Protein AF-A0A7R9VZI3-F1 (afdb_monomer)

pLDDT: mean 95.47, std 3.48, range [75.56, 98.44]

Mean predicted aligned error: 2.68 Å

Nearest PDB structures (foldseek):
  3wcc-assembly1_C  TM=9.804E-01  e=3.045E-07  Trypanosoma cruzi strain CL Brener
  3wcb-assembly1_A  TM=9.686E-01  e=2.199E-07  Trypanosoma cruzi strain CL Brener
  3wcm-assembly1_C  TM=9.668E-01  e=2.091E-05  Homo sapiens
  3wcm-assembly1_D  TM=9.664E-01  e=2.598E-05  Homo sapiens
  3q30-assembly1_A  TM=9.628E-01  e=3.597E-05  Homo sapiens

Secondary structure (DSSP, 8-state):
-HHHHHHHHHHHH-HHHHHHHHTS-HHHHHHHHHHHHHHHHHHHHHH--SS-S-HHHHHHHHHHTTGGGG-TT----SSSSHHHHHHHHTTHHHHHHHTTS--

Structure (mmCIF, N/CA/C/O backbone):
data_AF-A0A7R9VZI3-F1
#
_entry.id   AF-A0A7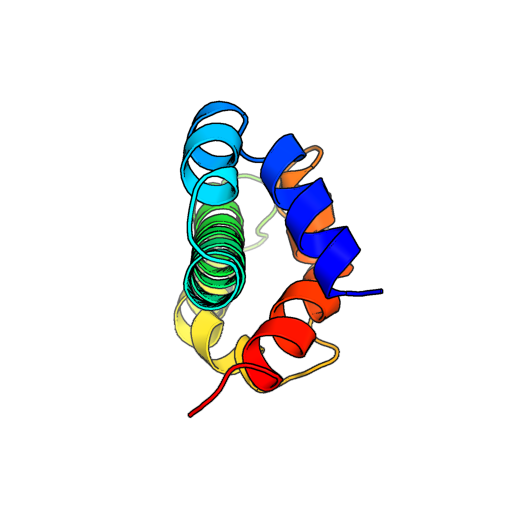R9VZI3-F1
#
loop_
_atom_site.group_PDB
_atom_site.id
_atom_site.type_symbol
_atom_site.label_atom_id
_atom_site.label_alt_id
_atom_site.label_comp_id
_atom_site.label_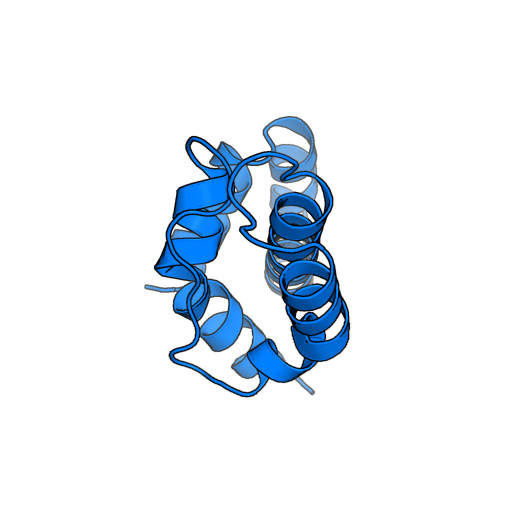asym_id
_atom_site.label_entity_id
_atom_site.label_seq_id
_atom_site.pdbx_PDB_ins_code
_atom_site.Cartn_x
_atom_site.Cartn_y
_atom_site.Cartn_z
_atom_site.occupancy
_atom_site.B_iso_or_equiv
_atom_site.auth_seq_id
_atom_site.auth_comp_id
_atom_site.auth_asym_id
_atom_site.auth_atom_id
_atom_site.pdbx_PDB_model_num
ATOM 1 N N . GLU A 1 1 ? -8.223 -12.127 8.310 1.00 87.00 1 GLU A N 1
ATOM 2 C CA . GLU A 1 1 ? -6.962 -12.482 7.630 1.00 87.00 1 GLU A CA 1
ATOM 3 C C . GLU A 1 1 ? -6.285 -11.245 7.045 1.00 87.00 1 GLU A C 1
ATOM 5 O O . GLU A 1 1 ? -5.286 -10.829 7.612 1.00 87.00 1 GLU A O 1
ATOM 10 N N . SER A 1 2 ? -6.876 -10.567 6.049 1.00 95.62 2 SER A N 1
ATOM 11 C CA . SER A 1 2 ? -6.260 -9.378 5.421 1.00 95.62 2 SER A CA 1
ATOM 12 C C . SER A 1 2 ? -5.918 -8.228 6.373 1.00 95.62 2 SER A C 1
ATOM 14 O O . SER A 1 2 ? -4.874 -7.611 6.209 1.00 95.62 2 SER A O 1
ATOM 16 N N . LEU A 1 3 ? -6.750 -7.952 7.386 1.00 95.56 3 LEU A N 1
ATOM 17 C CA . LEU A 1 3 ? -6.448 -6.901 8.366 1.00 95.56 3 LEU A CA 1
ATOM 18 C C . LEU A 1 3 ? -5.195 -7.212 9.199 1.00 95.56 3 LEU A C 1
ATOM 20 O O . LEU A 1 3 ? 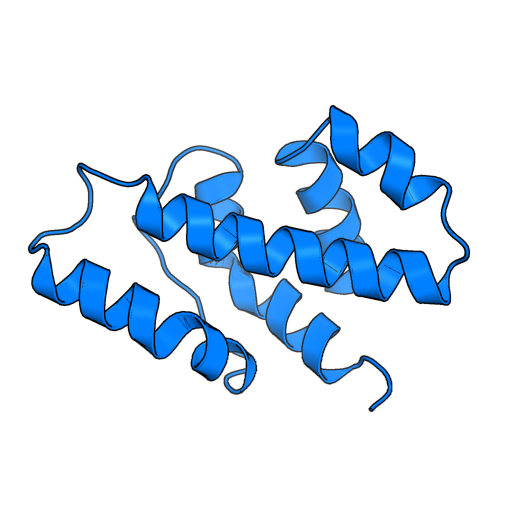-4.325 -6.357 9.309 1.00 95.56 3 LEU A O 1
ATOM 24 N N . SER A 1 4 ? -5.085 -8.434 9.736 1.00 96.31 4 SER A N 1
ATOM 25 C CA . SER A 1 4 ? -3.900 -8.872 10.499 1.00 96.31 4 SER A CA 1
ATOM 26 C C . SER A 1 4 ? -2.649 -8.763 9.638 1.00 96.31 4 SER A C 1
ATOM 28 O O . SER A 1 4 ? -1.651 -8.195 10.063 1.00 96.31 4 SER A O 1
ATOM 30 N N . TRP A 1 5 ? -2.747 -9.218 8.384 1.00 97.81 5 TRP A N 1
ATOM 31 C CA . TRP A 1 5 ? -1.656 -9.109 7.425 1.00 97.81 5 TRP A CA 1
ATOM 32 C C . TRP A 1 5 ? -1.241 -7.650 7.194 1.00 97.81 5 TRP A C 1
ATOM 34 O O . TRP A 1 5 ? -0.052 -7.351 7.189 1.00 97.81 5 TRP A O 1
ATOM 44 N N . CYS A 1 6 ? -2.195 -6.718 7.065 1.00 97.38 6 CYS A N 1
ATOM 45 C CA . CYS A 1 6 ? -1.887 -5.294 6.906 1.00 97.38 6 CYS A CA 1
ATOM 46 C C . CYS A 1 6 ? -1.197 -4.712 8.151 1.00 97.38 6 CYS A C 1
ATOM 48 O O . CYS A 1 6 ? -0.192 -4.017 8.024 1.00 97.38 6 CYS A O 1
ATOM 50 N N . GLU A 1 7 ? -1.691 -5.009 9.357 1.00 95.12 7 GLU A N 1
ATOM 51 C CA . GLU A 1 7 ? -1.067 -4.543 10.608 1.00 95.12 7 GLU A CA 1
ATOM 52 C C . GLU A 1 7 ? 0.362 -5.107 10.782 1.00 95.12 7 GLU A C 1
ATOM 54 O O . GLU A 1 7 ? 1.274 -4.387 11.203 1.00 95.12 7 GLU A O 1
ATOM 59 N N . GLU A 1 8 ? 0.594 -6.362 10.388 1.00 96.62 8 GLU A N 1
ATOM 60 C CA . GLU A 1 8 ? 1.925 -6.981 10.369 1.00 96.62 8 GLU A CA 1
ATOM 61 C C . GLU A 1 8 ? 2.835 -6.346 9.312 1.00 96.62 8 GLU A C 1
ATOM 63 O O . GLU A 1 8 ? 3.978 -5.979 9.611 1.00 96.62 8 GLU A O 1
ATOM 68 N N . LYS A 1 9 ? 2.329 -6.161 8.087 1.00 97.75 9 LYS A N 1
ATOM 69 C CA . LYS A 1 9 ? 3.094 -5.566 6.989 1.00 97.75 9 LYS A CA 1
ATOM 70 C C . LYS A 1 9 ? 3.486 -4.129 7.313 1.00 97.75 9 LYS A C 1
ATOM 72 O O . LYS A 1 9 ? 4.637 -3.767 7.084 1.00 97.75 9 LYS A O 1
ATOM 77 N N . LEU A 1 10 ? 2.601 -3.350 7.941 1.00 97.31 10 LEU A N 1
ATOM 78 C CA . LEU A 1 10 ? 2.895 -1.999 8.430 1.00 97.31 10 LEU A CA 1
ATOM 79 C C . LEU A 1 10 ? 4.132 -1.979 9.341 1.00 97.31 10 LEU A C 1
ATOM 81 O O . LEU A 1 10 ? 5.013 -1.136 9.165 1.00 97.31 10 LEU A O 1
ATOM 85 N N . CYS A 1 11 ? 4.232 -2.924 10.280 1.00 95.81 11 CYS A N 1
ATOM 86 C CA . CYS A 1 11 ? 5.392 -3.040 11.168 1.00 95.81 11 CYS A CA 1
ATOM 87 C C . CYS A 1 11 ? 6.695 -3.348 10.409 1.00 95.81 11 CYS A C 1
ATOM 89 O O . CYS A 1 11 ? 7.767 -2.906 10.827 1.00 95.81 11 CYS A O 1
ATOM 91 N N . GLN A 1 12 ? 6.607 -4.089 9.301 1.00 96.50 12 GLN A N 1
ATOM 92 C CA . GLN A 1 12 ? 7.753 -4.491 8.480 1.00 96.50 12 GLN A CA 1
ATOM 93 C C . GLN A 1 12 ? 8.242 -3.372 7.554 1.00 96.50 12 GLN A C 1
ATOM 95 O O . GLN A 1 12 ? 9.449 -3.156 7.454 1.00 96.50 12 GLN A O 1
ATOM 100 N N . VAL A 1 13 ? 7.325 -2.636 6.918 1.00 95.94 13 VAL A N 1
ATOM 101 C CA . VAL A 1 13 ? 7.668 -1.548 5.980 1.00 95.94 13 VAL A CA 1
ATOM 102 C C . VAL A 1 13 ? 7.849 -0.192 6.675 1.00 95.94 13 VAL A C 1
ATOM 104 O O . VAL A 1 13 ? 8.315 0.770 6.064 1.00 95.94 13 VAL A O 1
ATOM 107 N N . SER A 1 14 ? 7.474 -0.071 7.958 1.00 92.56 14 SER A N 1
ATOM 108 C CA . SER A 1 14 ? 7.609 1.189 8.695 1.00 92.56 14 SER A CA 1
ATOM 109 C C . SER A 1 14 ? 7.656 1.052 10.214 1.00 92.56 14 SER A C 1
ATOM 111 O O . SER A 1 14 ? 6.661 1.214 10.921 1.00 92.56 14 SER A O 1
ATOM 113 N N . ARG A 1 15 ? 8.864 0.872 10.756 1.00 87.00 15 ARG A N 1
ATOM 114 C CA . ARG A 1 15 ? 9.085 0.793 12.213 1.00 87.00 15 ARG A CA 1
ATOM 115 C C . ARG A 1 15 ? 8.620 2.045 12.966 1.00 87.00 15 ARG A C 1
ATOM 117 O O . ARG A 1 15 ? 8.080 1.932 14.061 1.00 87.00 15 ARG A O 1
ATOM 124 N N . SER A 1 16 ? 8.820 3.229 12.389 1.00 90.25 16 SER A N 1
ATOM 125 C CA . SER A 1 16 ? 8.509 4.507 13.041 1.00 90.25 16 SER A CA 1
ATOM 126 C C . SER A 1 16 ? 7.010 4.802 13.041 1.00 90.25 16 SER A C 1
ATOM 128 O O . SER A 1 16 ? 6.444 5.118 14.087 1.00 90.25 16 SER A O 1
ATOM 130 N N . PHE A 1 17 ? 6.352 4.681 11.881 1.00 90.88 17 PHE A N 1
ATOM 131 C CA . PHE A 1 17 ? 4.923 4.982 11.779 1.00 90.88 17 PHE A CA 1
ATOM 132 C C . PHE A 1 17 ? 4.063 3.904 12.428 1.00 90.88 17 PHE A C 1
ATOM 134 O O . PHE A 1 17 ? 3.044 4.253 13.018 1.00 90.88 17 PHE A O 1
ATOM 141 N N . ALA A 1 18 ? 4.481 2.632 12.407 1.00 92.44 18 ALA A N 1
ATOM 142 C CA . ALA A 1 18 ? 3.740 1.559 13.066 1.00 92.44 18 ALA A CA 1
ATOM 143 C C . ALA A 1 18 ? 3.483 1.862 14.549 1.00 92.44 18 ALA A C 1
ATOM 145 O O . ALA A 1 18 ? 2.362 1.703 15.019 1.00 92.44 18 ALA A O 1
ATOM 146 N N . VAL A 1 19 ? 4.480 2.383 15.278 1.00 92.88 19 VAL A N 1
ATOM 147 C CA . VAL A 1 19 ? 4.324 2.726 16.703 1.00 92.88 19 VAL A CA 1
ATOM 148 C C . VAL A 1 19 ? 3.232 3.775 16.916 1.00 92.88 19 VAL A C 1
ATOM 150 O O . VAL A 1 19 ? 2.414 3.628 17.821 1.00 92.88 19 VAL A O 1
ATOM 153 N N . VAL A 1 20 ? 3.201 4.814 16.080 1.00 95.25 20 VAL A N 1
ATOM 154 C CA . VAL A 1 20 ? 2.226 5.907 16.202 1.00 95.25 20 VAL A CA 1
ATOM 155 C C . VAL A 1 20 ? 0.835 5.447 15.765 1.00 95.25 20 VAL A C 1
ATOM 157 O O . VAL A 1 20 ? -0.149 5.721 16.448 1.00 95.25 20 VAL A O 1
ATOM 160 N N . ILE A 1 21 ? 0.745 4.694 14.667 1.00 93.19 21 ILE A N 1
ATOM 161 C CA . ILE A 1 21 ? -0.523 4.185 14.133 1.00 93.19 21 ILE A CA 1
ATOM 162 C C . ILE A 1 21 ? 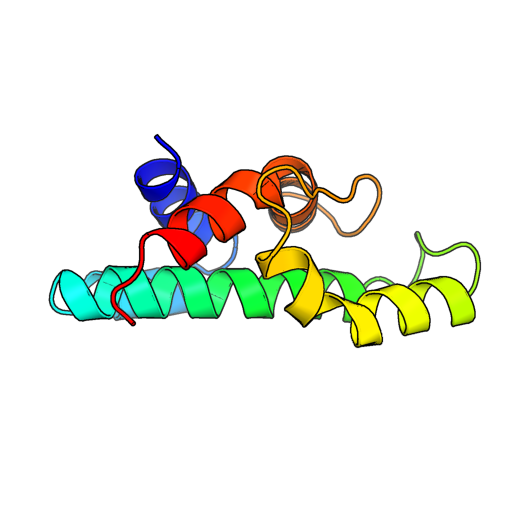-1.165 3.201 15.119 1.00 93.19 21 ILE A C 1
ATOM 164 O O . ILE A 1 21 ? -2.366 3.277 15.369 1.00 93.19 21 ILE A O 1
ATOM 168 N N . CYS A 1 22 ? -0.375 2.339 15.765 1.00 89.38 22 CYS A N 1
ATOM 169 C CA . CYS A 1 22 ? -0.865 1.387 16.764 1.00 89.38 22 CYS A CA 1
ATOM 170 C C . CYS A 1 22 ? -1.499 2.039 18.005 1.00 89.38 22 CYS A C 1
ATOM 172 O O . CYS A 1 22 ? -2.295 1.388 18.682 1.00 89.38 22 CYS A O 1
ATOM 174 N N . GLN A 1 23 ? -1.181 3.305 18.296 1.00 93.44 23 GLN A N 1
ATOM 175 C CA . GLN A 1 23 ? -1.737 4.055 19.429 1.00 93.44 23 GLN A CA 1
ATOM 176 C C . GLN A 1 23 ? -3.085 4.723 19.120 1.00 93.44 23 GLN A C 1
ATOM 178 O O . GLN A 1 23 ? -3.730 5.247 20.029 1.00 93.44 23 GLN A O 1
ATOM 183 N N . LEU A 1 24 ? -3.522 4.720 17.859 1.00 95.06 24 LEU A N 1
ATOM 184 C CA . LEU A 1 24 ? -4.793 5.317 17.464 1.00 95.06 24 LEU A CA 1
ATOM 185 C C . LEU A 1 24 ? -5.993 4.477 17.942 1.00 95.06 24 LEU A C 1
ATOM 187 O O . LEU A 1 24 ? -5.887 3.251 18.065 1.00 95.06 24 LEU A O 1
ATOM 191 N N . PRO A 1 25 ? -7.165 5.109 18.155 1.00 94.62 25 PRO A N 1
ATOM 192 C CA . PRO A 1 25 ? -8.424 4.392 18.332 1.00 94.62 25 PRO A CA 1
ATOM 193 C C . PRO A 1 25 ? -8.662 3.418 17.177 1.00 94.62 25 PRO A C 1
ATOM 195 O O . PRO A 1 25 ? -8.300 3.715 16.041 1.00 94.62 25 PRO A O 1
ATOM 198 N N . HIS A 1 26 ? -9.294 2.277 17.458 1.00 89.25 26 HIS A N 1
ATOM 199 C CA . HIS A 1 26 ? -9.391 1.160 16.514 1.00 89.25 26 HIS A CA 1
ATOM 200 C C . HIS A 1 26 ? -9.880 1.571 15.115 1.00 89.25 26 HIS A C 1
ATOM 202 O O . HIS A 1 26 ? -9.222 1.248 14.132 1.00 89.25 26 HIS A O 1
ATOM 208 N N . GLU A 1 27 ? -10.967 2.339 15.023 1.00 86.00 27 GLU A N 1
ATOM 209 C CA . GLU A 1 27 ? -11.529 2.779 13.736 1.00 86.00 27 GLU A CA 1
ATOM 210 C C . GLU A 1 27 ? -10.535 3.620 12.919 1.00 86.00 27 GLU A C 1
ATOM 212 O O . GLU A 1 27 ? -10.310 3.358 11.738 1.00 86.00 27 GLU A O 1
ATOM 217 N N . LEU A 1 28 ? -9.863 4.580 13.563 1.00 94.12 28 LEU A N 1
ATOM 218 C CA . LEU A 1 28 ? -8.853 5.419 12.913 1.00 94.12 28 LEU A CA 1
ATOM 219 C C . LEU A 1 28 ? -7.592 4.630 12.564 1.00 94.12 28 LEU A C 1
ATOM 221 O O . LEU A 1 28 ? -6.991 4.863 11.517 1.00 94.12 28 LEU A O 1
ATOM 225 N N . ARG A 1 29 ? -7.192 3.688 13.424 1.00 95.25 29 ARG A N 1
ATOM 226 C CA . ARG A 1 29 ? -6.019 2.844 13.203 1.00 95.25 29 ARG A CA 1
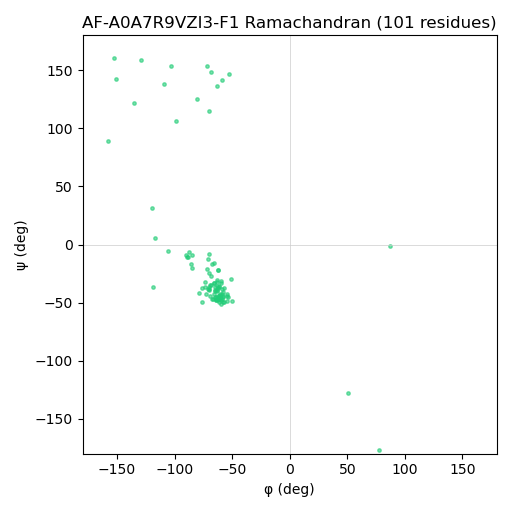ATOM 227 C C . ARG A 1 29 ? -6.150 2.046 11.915 1.00 95.25 29 ARG A C 1
ATOM 229 O O . ARG A 1 29 ? -5.201 2.017 11.139 1.00 95.25 29 ARG A O 1
ATOM 236 N N . VAL A 1 30 ? -7.301 1.411 11.687 1.00 96.00 30 VAL A N 1
ATOM 237 C CA . VAL A 1 30 ? -7.520 0.575 10.497 1.00 96.00 30 VAL A CA 1
ATOM 238 C C . VAL A 1 30 ? -7.469 1.424 9.227 1.00 96.00 30 VAL A C 1
ATOM 240 O O . VAL A 1 30 ? -6.726 1.088 8.304 1.00 96.00 30 VAL A O 1
ATOM 243 N N . ALA A 1 31 ? -8.178 2.557 9.208 1.00 96.44 31 ALA A N 1
ATOM 244 C CA . ALA A 1 31 ? -8.181 3.467 8.064 1.00 96.44 31 ALA A CA 1
ATOM 245 C C . ALA A 1 31 ? -6.780 4.033 7.765 1.00 96.44 31 ALA A C 1
ATOM 247 O O . ALA A 1 31 ? -6.343 4.033 6.615 1.00 96.44 31 ALA A O 1
ATOM 248 N N . ILE A 1 32 ? -6.039 4.460 8.793 1.00 97.06 32 ILE A N 1
ATOM 249 C CA . ILE A 1 32 ? -4.701 5.047 8.626 1.00 97.06 32 ILE A CA 1
ATOM 250 C C . ILE A 1 32 ? -3.652 3.986 8.267 1.00 97.06 32 ILE A C 1
ATOM 252 O O . ILE A 1 32 ? -2.778 4.260 7.448 1.00 97.06 32 ILE A O 1
ATOM 256 N N . CYS A 1 33 ? -3.742 2.774 8.825 1.00 97.19 33 CYS A N 1
ATOM 257 C CA . CYS A 1 33 ? -2.902 1.640 8.428 1.00 97.19 33 CYS A CA 1
ATOM 258 C C . CYS A 1 33 ? -3.075 1.339 6.935 1.00 97.19 33 CYS A C 1
ATOM 260 O O . CYS A 1 33 ? -2.092 1.272 6.198 1.00 97.19 33 CYS A O 1
ATOM 262 N N . ASN A 1 34 ? -4.326 1.232 6.476 1.00 97.44 34 ASN A N 1
ATOM 263 C CA . ASN A 1 34 ? -4.622 0.989 5.072 1.00 97.44 34 ASN A CA 1
ATOM 264 C C . ASN A 1 34 ? -4.109 2.128 4.178 1.00 97.44 34 ASN A C 1
ATOM 266 O O . ASN A 1 34 ? -3.359 1.867 3.241 1.00 97.44 34 ASN A O 1
ATOM 270 N N . PHE A 1 35 ? -4.416 3.382 4.525 1.00 97.56 35 PHE A N 1
ATOM 271 C CA . PHE A 1 35 ? -3.938 4.562 3.801 1.00 97.56 35 PHE A CA 1
ATOM 272 C C . PHE A 1 35 ? -2.410 4.590 3.672 1.00 97.56 35 PHE A C 1
ATOM 274 O O . PHE A 1 35 ? -1.879 4.837 2.590 1.00 97.56 35 PHE A O 1
ATOM 281 N N . TYR A 1 36 ? -1.696 4.278 4.756 1.00 98.06 36 TYR A N 1
ATOM 282 C CA . TYR A 1 36 ? -0.240 4.204 4.745 1.00 98.06 36 TYR A CA 1
ATOM 283 C C . TYR A 1 36 ? 0.279 3.131 3.780 1.00 98.06 36 TYR A C 1
ATOM 285 O O . TYR A 1 36 ? 1.197 3.400 3.011 1.00 98.06 36 TYR A O 1
ATOM 293 N N . LEU A 1 37 ? -0.301 1.927 3.798 1.00 98.25 37 LEU A N 1
ATOM 294 C CA . LEU A 1 37 ? 0.127 0.831 2.924 1.00 98.25 37 LEU A CA 1
ATOM 295 C C . LEU A 1 37 ? -0.190 1.092 1.450 1.00 98.25 37 LEU A C 1
ATOM 297 O O . LEU A 1 37 ? 0.617 0.731 0.597 1.00 98.25 37 LEU A O 1
ATOM 301 N N . VAL A 1 38 ? -1.313 1.752 1.146 1.00 98.44 38 VAL A N 1
ATOM 302 C CA . VAL A 1 38 ? -1.623 2.191 -0.224 1.00 98.44 38 VAL A CA 1
ATOM 303 C C . VAL A 1 38 ? -0.537 3.134 -0.731 1.00 98.44 38 VAL A C 1
ATOM 305 O O . VAL A 1 38 ? 0.032 2.902 -1.795 1.00 98.44 38 VAL A O 1
ATOM 308 N N . LEU A 1 39 ? -0.207 4.167 0.049 1.00 98.31 39 LEU A N 1
ATOM 309 C CA . LEU A 1 39 ? 0.839 5.114 -0.330 1.00 98.31 39 LEU A CA 1
ATOM 310 C C . LEU A 1 39 ? 2.219 4.464 -0.386 1.00 98.31 39 LEU A C 1
ATOM 312 O O . LEU A 1 39 ? 2.986 4.785 -1.283 1.00 98.31 39 LEU A O 1
ATOM 316 N N . ARG A 1 40 ? 2.528 3.525 0.514 1.00 98.25 40 ARG A N 1
ATOM 317 C CA . ARG A 1 40 ? 3.795 2.792 0.460 1.00 98.25 40 ARG A CA 1
ATOM 318 C C . ARG A 1 40 ? 3.897 1.930 -0.797 1.00 98.25 40 ARG A C 1
ATOM 320 O O . ARG A 1 40 ? 4.960 1.884 -1.388 1.00 98.25 40 ARG A O 1
ATOM 327 N N . GLY A 1 41 ? 2.813 1.288 -1.233 1.00 98.12 41 GLY A N 1
ATOM 328 C CA . GLY A 1 41 ? 2.812 0.558 -2.502 1.00 98.12 41 GLY A CA 1
ATOM 329 C C . GLY A 1 41 ? 3.041 1.480 -3.706 1.00 98.12 41 GLY A C 1
ATOM 330 O O . GLY A 1 41 ? 3.793 1.126 -4.610 1.00 98.12 41 GLY A O 1
ATOM 331 N N . LEU A 1 42 ? 2.436 2.673 -3.700 1.00 98.44 42 LEU A N 1
ATOM 332 C CA . LEU A 1 42 ? 2.662 3.684 -4.737 1.00 98.44 42 LEU A CA 1
ATOM 333 C C . LEU A 1 42 ? 4.127 4.145 -4.762 1.00 98.44 42 LEU A C 1
ATOM 335 O O . LEU A 1 42 ? 4.734 4.176 -5.827 1.00 98.44 42 LEU A O 1
ATOM 339 N N . ASP A 1 43 ? 4.675 4.453 -3.589 1.00 98.12 43 ASP A N 1
ATOM 340 C CA . ASP A 1 43 ? 6.067 4.855 -3.365 1.00 98.12 43 ASP A CA 1
ATOM 341 C C . ASP A 1 43 ? 7.039 3.773 -3.861 1.00 98.12 43 ASP A C 1
ATOM 343 O O . ASP A 1 43 ? 7.937 4.072 -4.632 1.00 98.12 43 ASP A O 1
ATOM 347 N N . THR A 1 44 ? 6.787 2.490 -3.577 1.00 97.75 44 THR A N 1
ATOM 348 C CA . THR A 1 44 ? 7.599 1.381 -4.111 1.00 97.75 44 THR A CA 1
ATOM 349 C C . THR A 1 44 ? 7.576 1.312 -5.644 1.00 97.75 44 THR A C 1
ATOM 351 O O . THR A 1 44 ? 8.593 1.004 -6.261 1.00 97.75 44 THR A O 1
ATOM 354 N N . VAL A 1 45 ? 6.442 1.610 -6.288 1.00 97.81 45 VAL A N 1
ATOM 355 C CA . VAL A 1 45 ? 6.368 1.707 -7.759 1.00 97.81 45 VAL A CA 1
ATOM 356 C C . VAL A 1 45 ? 7.120 2.940 -8.275 1.00 97.81 45 VAL A C 1
ATOM 358 O O . VAL A 1 45 ? 7.761 2.872 -9.325 1.00 97.81 45 VAL A O 1
ATOM 361 N N . GLU A 1 46 ? 7.038 4.070 -7.572 1.00 97.56 46 GLU A N 1
ATOM 362 C CA . GLU A 1 46 ? 7.722 5.319 -7.926 1.00 97.56 46 GLU A CA 1
ATOM 363 C C . GLU A 1 46 ? 9.244 5.238 -7.741 1.00 97.56 46 GLU A C 1
ATOM 365 O O . GLU A 1 46 ? 9.976 5.749 -8.589 1.00 97.56 46 GLU A O 1
ATOM 370 N N . ASP A 1 47 ? 9.727 4.571 -6.699 1.00 96.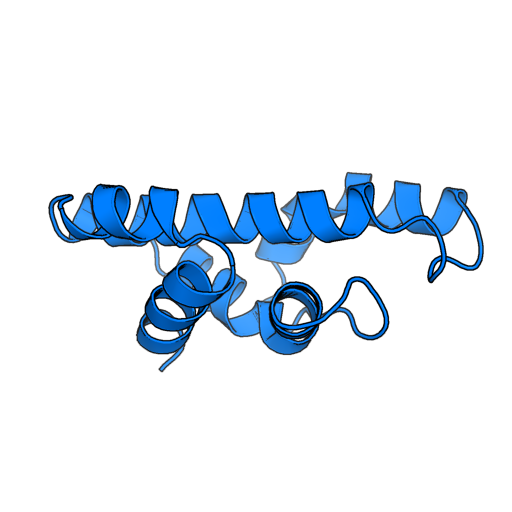38 47 ASP A N 1
ATOM 371 C CA . ASP A 1 47 ? 11.149 4.502 -6.351 1.00 96.38 47 ASP A CA 1
ATOM 372 C C . ASP A 1 47 ? 11.900 3.393 -7.096 1.00 96.38 47 ASP A C 1
ATOM 374 O O . ASP A 1 47 ? 13.128 3.434 -7.192 1.00 96.38 47 ASP A O 1
ATOM 378 N N . ASP A 1 48 ? 11.197 2.417 -7.677 1.00 94.88 48 ASP A N 1
ATOM 379 C CA . ASP A 1 48 ? 11.846 1.373 -8.466 1.00 94.88 48 ASP A CA 1
ATOM 380 C C . ASP A 1 48 ? 12.385 1.941 -9.790 1.00 94.88 48 ASP A C 1
ATOM 382 O O . ASP A 1 48 ? 11.638 2.404 -10.665 1.00 94.88 48 ASP A O 1
ATOM 386 N N . MET A 1 49 ? 13.710 1.926 -9.921 1.00 91.00 49 MET A N 1
ATOM 387 C CA . MET A 1 49 ? 14.448 2.446 -11.074 1.00 91.00 49 MET A CA 1
ATOM 388 C C . MET A 1 49 ? 15.013 1.343 -11.977 1.00 91.00 49 MET A C 1
ATOM 390 O O . MET A 1 49 ? 15.581 1.665 -13.021 1.00 91.00 49 MET A O 1
ATOM 394 N N . GLU A 1 50 ? 14.889 0.070 -11.593 1.00 90.44 50 GLU A N 1
ATOM 395 C CA . GLU A 1 50 ? 15.607 -1.040 -12.238 1.00 90.44 50 GLU A CA 1
ATOM 396 C C . GLU A 1 50 ? 14.674 -2.084 -12.856 1.00 90.44 50 GLU A C 1
ATOM 398 O O . GLU A 1 50 ? 14.975 -2.621 -13.924 1.00 90.44 50 GLU A O 1
ATOM 403 N N . ASN A 1 51 ? 13.536 -2.370 -12.222 1.00 92.50 51 ASN A N 1
ATOM 404 C CA . ASN A 1 51 ? 12.693 -3.501 -12.609 1.00 92.50 51 ASN A CA 1
ATOM 405 C C . ASN A 1 51 ? 11.641 -3.157 -13.676 1.00 92.50 51 ASN A C 1
ATOM 407 O O . ASN A 1 51 ? 11.028 -4.054 -14.262 1.00 92.50 51 ASN A O 1
ATOM 411 N N . PHE A 1 52 ? 11.442 -1.872 -13.979 1.00 93.00 52 PHE A N 1
ATOM 412 C CA . PHE A 1 52 ? 10.599 -1.455 -15.097 1.00 93.00 52 PHE A CA 1
ATOM 413 C C . PHE A 1 52 ? 11.356 -1.540 -16.424 1.00 93.00 52 PHE A C 1
ATOM 415 O O . PHE A 1 52 ? 12.403 -0.929 -16.610 1.00 93.00 52 PHE A O 1
ATOM 422 N N . SER A 1 53 ? 10.778 -2.262 -17.386 1.00 87.56 53 SER A N 1
ATOM 423 C CA . SER A 1 53 ? 11.328 -2.377 -18.746 1.00 87.56 53 SER A CA 1
ATOM 424 C C . SER A 1 53 ? 11.259 -1.071 -19.548 1.00 87.56 53 SER A C 1
ATOM 426 O O . SER A 1 53 ? 12.076 -0.861 -20.442 1.00 87.56 53 SER A O 1
ATOM 428 N N . ASP A 1 54 ? 10.293 -0.204 -19.231 1.00 92.62 54 ASP A N 1
ATOM 429 C CA . ASP A 1 54 ? 10.080 1.104 -19.849 1.00 92.62 54 ASP A CA 1
ATOM 430 C C . ASP A 1 54 ? 9.430 2.064 -18.835 1.00 92.62 54 ASP A C 1
ATOM 432 O O . ASP A 1 54 ? 8.538 1.682 -18.067 1.00 92.62 54 ASP A O 1
ATOM 436 N N . ASN A 1 55 ? 9.838 3.333 -18.868 1.00 93.25 55 ASN A N 1
ATOM 437 C CA . ASN A 1 55 ? 9.242 4.406 -18.078 1.00 93.25 55 ASN A CA 1
ATOM 438 C C . ASN A 1 55 ? 7.755 4.606 -18.390 1.00 93.25 55 ASN A C 1
ATOM 440 O O . ASN A 1 55 ? 6.997 4.958 -17.487 1.00 93.25 55 ASN A O 1
ATOM 444 N N . GLU A 1 56 ? 7.302 4.361 -19.622 1.00 95.31 56 GLU A N 1
ATOM 445 C CA . GLU A 1 56 ? 5.872 4.480 -19.943 1.00 95.31 56 GLU A CA 1
ATOM 446 C C . GLU A 1 56 ? 5.022 3.436 -19.201 1.00 95.31 56 GLU A C 1
ATOM 448 O O . GLU A 1 56 ? 3.904 3.740 -18.776 1.00 95.31 56 GLU A O 1
ATOM 453 N N . VAL A 1 57 ? 5.564 2.237 -18.954 1.00 95.38 57 VAL A N 1
ATOM 454 C CA . VAL A 1 57 ? 4.893 1.201 -18.149 1.00 95.38 57 VAL A CA 1
ATOM 455 C C . VAL A 1 57 ? 4.775 1.657 -16.697 1.00 95.38 57 VAL A C 1
ATOM 457 O O . VAL A 1 57 ? 3.688 1.603 -16.119 1.00 95.38 57 VAL A O 1
ATOM 460 N N . LYS A 1 58 ? 5.861 2.185 -16.122 1.00 96.31 58 LYS A N 1
ATOM 461 C CA . LYS A 1 58 ? 5.852 2.769 -14.773 1.00 96.31 58 LYS A CA 1
ATOM 462 C C . LYS A 1 58 ? 4.817 3.890 -14.655 1.00 96.31 58 LYS A C 1
ATOM 464 O O . LYS A 1 58 ? 3.977 3.867 -13.759 1.00 96.31 58 LYS A O 1
ATOM 469 N N . LEU A 1 59 ? 4.817 4.836 -15.595 1.00 97.19 59 LEU A N 1
ATOM 470 C CA . LEU A 1 59 ? 3.854 5.941 -15.621 1.00 97.19 59 LEU A CA 1
ATOM 471 C C . LEU A 1 59 ? 2.406 5.453 -15.755 1.00 97.19 59 LEU A C 1
ATOM 473 O O . LEU A 1 59 ? 1.509 6.054 -15.160 1.00 97.19 59 LEU A O 1
ATOM 477 N N . ALA A 1 60 ? 2.160 4.376 -16.505 1.00 97.19 60 ALA A N 1
ATOM 478 C CA . ALA A 1 60 ? 0.839 3.760 -16.582 1.00 97.19 60 ALA A CA 1
ATOM 479 C C . ALA A 1 60 ? 0.400 3.198 -15.220 1.00 97.19 60 ALA A C 1
ATOM 481 O O . ALA A 1 60 ? -0.717 3.487 -14.789 1.00 97.19 60 ALA A O 1
ATOM 482 N N . HIS A 1 61 ? 1.281 2.486 -14.505 1.00 97.50 61 HIS A N 1
ATOM 483 C CA . HIS A 1 61 ? 0.986 2.009 -13.150 1.00 97.50 61 HIS A CA 1
ATOM 484 C C . HIS A 1 61 ? 0.721 3.154 -12.171 1.00 97.50 61 HIS A C 1
ATOM 486 O O . HIS A 1 61 ? -0.279 3.102 -11.462 1.00 97.50 61 HIS A O 1
ATOM 492 N N . LEU A 1 62 ? 1.549 4.203 -12.168 1.00 97.88 62 LEU A N 1
ATOM 493 C CA . LEU A 1 62 ? 1.376 5.357 -11.275 1.00 97.88 62 LEU A CA 1
ATOM 494 C C . LEU A 1 62 ? 0.034 6.071 -11.507 1.00 97.88 62 LEU A C 1
ATOM 496 O O . LEU A 1 62 ? -0.664 6.408 -10.553 1.00 97.88 62 LEU A O 1
ATOM 500 N N . ARG A 1 63 ? -0.369 6.266 -12.771 1.00 98.12 63 ARG A N 1
ATOM 501 C CA . ARG A 1 63 ? -1.657 6.902 -13.118 1.00 98.12 63 ARG A CA 1
ATOM 502 C C . ARG A 1 63 ? -2.861 6.030 -12.765 1.00 98.12 63 ARG A C 1
ATOM 504 O O . ARG A 1 63 ? -3.907 6.566 -12.412 1.00 98.12 63 ARG A O 1
ATOM 511 N N . ALA A 1 64 ? -2.722 4.712 -12.888 1.00 97.62 64 ALA A N 1
ATOM 512 C CA . ALA A 1 64 ? -3.788 3.755 -12.614 1.00 97.62 64 ALA A CA 1
ATOM 513 C C . ALA A 1 64 ? -3.846 3.316 -11.140 1.00 97.62 64 ALA A C 1
ATOM 515 O O . ALA A 1 64 ? -4.792 2.631 -10.760 1.00 97.62 64 ALA A O 1
ATOM 516 N N . PHE A 1 65 ? -2.885 3.708 -10.297 1.00 98.06 65 PHE A N 1
ATOM 517 C CA . PHE A 1 65 ? -2.696 3.096 -8.980 1.00 98.06 65 PHE A CA 1
ATOM 518 C C . PHE A 1 65 ? -3.932 3.174 -8.074 1.00 98.06 65 PHE A C 1
ATOM 520 O O . PHE A 1 65 ? -4.290 2.195 -7.426 1.00 98.06 65 PHE A O 1
ATOM 527 N N . SER A 1 66 ? -4.641 4.306 -8.072 1.00 96.69 66 SER A N 1
ATOM 528 C CA . SER A 1 66 ? -5.887 4.450 -7.309 1.00 96.69 66 SER A CA 1
ATOM 529 C C . SER A 1 66 ? -7.010 3.545 -7.823 1.00 96.69 66 SER A C 1
ATOM 531 O O . SER A 1 66 ? -7.797 3.056 -7.020 1.00 96.69 66 SER A O 1
ATOM 533 N N . SER A 1 67 ? -7.069 3.280 -9.133 1.00 97.56 67 SER A N 1
ATOM 534 C CA . SER A 1 67 ? -8.073 2.382 -9.721 1.00 97.56 67 SER A CA 1
ATOM 535 C C . SER A 1 67 ? -7.847 0.917 -9.344 1.00 97.56 67 SER A C 1
ATOM 537 O O . SER A 1 67 ? -8.802 0.152 -9.274 1.00 97.56 67 SER A O 1
ATOM 539 N N . TYR A 1 68 ? -6.617 0.520 -8.999 1.00 97.44 68 TYR A N 1
ATOM 540 C CA . TYR A 1 68 ? -6.335 -0.834 -8.506 1.00 97.44 68 TYR A CA 1
ATOM 541 C C . TYR A 1 68 ? -6.991 -1.134 -7.149 1.00 97.44 68 TYR A C 1
ATOM 543 O O . TYR A 1 68 ? -7.157 -2.296 -6.795 1.00 97.44 68 TYR A O 1
ATOM 551 N N . LEU A 1 69 ? -7.439 -0.110 -6.411 1.00 97.06 69 LEU A N 1
ATOM 552 C CA . LEU A 1 69 ? -8.252 -0.286 -5.201 1.00 97.06 69 LEU A CA 1
ATOM 553 C C . LEU A 1 69 ? -9.682 -0.779 -5.504 1.00 97.06 69 LEU A C 1
ATOM 555 O O . LEU A 1 69 ? -10.404 -1.204 -4.597 1.00 97.06 69 LEU A O 1
ATOM 559 N N . GLU A 1 70 ? -10.109 -0.741 -6.766 1.00 96.12 70 GLU A N 1
ATOM 560 C CA . GLU A 1 70 ? -11.386 -1.306 -7.214 1.00 96.12 70 GLU A CA 1
ATOM 561 C C . GLU A 1 70 ? -11.271 -2.808 -7.530 1.00 96.12 70 GLU A C 1
ATOM 563 O O . GLU A 1 70 ? -12.276 -3.517 -7.497 1.00 96.12 70 GLU A O 1
ATOM 568 N N . ASP A 1 71 ? -10.056 -3.313 -7.768 1.00 96.50 71 ASP A N 1
ATOM 569 C CA . ASP A 1 71 ? -9.787 -4.714 -8.101 1.00 96.50 71 ASP A CA 1
ATOM 570 C C . ASP A 1 71 ? -9.316 -5.503 -6.855 1.00 96.50 71 ASP A C 1
ATOM 572 O O . ASP A 1 71 ? -8.178 -5.343 -6.401 1.00 96.50 71 ASP A O 1
ATOM 576 N N . PRO A 1 72 ? -10.170 -6.373 -6.274 1.00 93.81 72 PRO A N 1
ATOM 577 C CA . PRO A 1 72 ? -9.876 -7.083 -5.027 1.00 93.81 72 PRO A CA 1
ATOM 578 C C . PRO A 1 72 ? -8.799 -8.165 -5.152 1.00 93.81 72 PRO A C 1
ATOM 580 O O . PRO A 1 72 ? -8.398 -8.712 -4.117 1.00 93.81 72 PRO A O 1
ATOM 583 N N . ASP A 1 73 ? -8.361 -8.483 -6.371 1.00 95.12 73 ASP A N 1
ATOM 584 C CA . ASP A 1 73 ? -7.356 -9.507 -6.657 1.00 95.12 73 ASP A CA 1
ATOM 585 C C . ASP A 1 73 ? -6.093 -8.919 -7.307 1.00 95.12 73 ASP A C 1
ATOM 587 O O . ASP A 1 73 ? -5.176 -9.662 -7.663 1.00 95.12 73 ASP A O 1
ATOM 591 N N . TRP A 1 74 ? -6.006 -7.588 -7.415 1.00 97.50 74 TRP A N 1
ATOM 592 C CA . TRP A 1 74 ? -4.839 -6.929 -7.983 1.00 97.50 74 TRP A CA 1
ATOM 593 C C . TRP A 1 74 ? -3.571 -7.186 -7.160 1.00 97.50 74 TRP A C 1
ATOM 595 O O . TRP A 1 74 ? -3.545 -7.095 -5.928 1.00 97.50 74 TRP A O 1
ATOM 605 N N . CYS A 1 75 ? -2.487 -7.470 -7.874 1.00 97.31 75 CYS A N 1
ATOM 606 C CA . CYS A 1 75 ? -1.140 -7.591 -7.340 1.00 97.31 75 CYS A CA 1
ATOM 607 C C . CYS A 1 75 ? -0.113 -7.248 -8.421 1.00 97.31 75 CYS A C 1
ATOM 609 O O . CYS A 1 75 ? -0.398 -7.345 -9.619 1.00 97.31 75 CYS A O 1
ATOM 611 N N . LEU A 1 76 ? 1.106 -6.923 -7.998 1.00 97.25 76 LEU A N 1
ATOM 612 C CA . LEU A 1 76 ? 2.231 -6.664 -8.888 1.00 97.25 76 LEU A CA 1
ATOM 613 C C . LEU A 1 76 ? 3.478 -7.383 -8.365 1.00 97.25 76 LEU A C 1
ATOM 615 O O . LEU A 1 76 ? 3.903 -7.163 -7.235 1.00 97.25 76 LEU A O 1
ATOM 619 N N . ASP A 1 77 ? 4.054 -8.260 -9.186 1.00 96.06 77 ASP A N 1
ATOM 620 C CA . ASP A 1 77 ? 5.305 -8.958 -8.878 1.00 96.06 77 ASP A CA 1
ATOM 621 C C . ASP A 1 77 ? 6.478 -8.330 -9.640 1.00 96.06 77 ASP A C 1
ATOM 623 O O . ASP A 1 77 ? 6.313 -7.754 -10.713 1.00 96.06 77 ASP A O 1
ATOM 627 N N . GLY A 1 78 ? 7.675 -8.475 -9.078 1.00 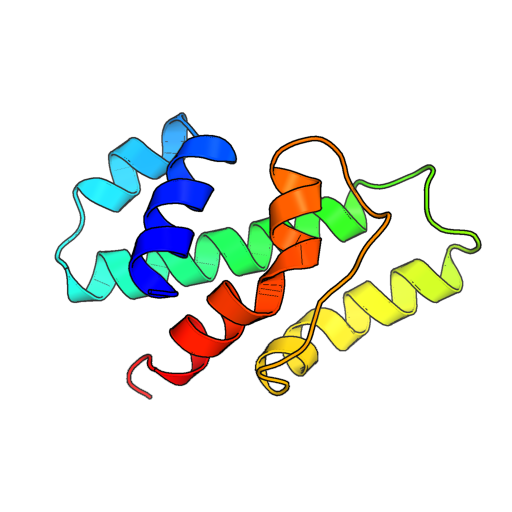95.12 78 GLY A N 1
ATOM 628 C CA . GLY A 1 78 ? 8.930 -8.048 -9.685 1.00 95.12 78 GLY A CA 1
ATOM 629 C C . GLY A 1 78 ? 9.321 -6.600 -9.411 1.00 95.12 78 GLY A C 1
ATOM 630 O O . GLY A 1 78 ? 10.395 -6.222 -9.846 1.00 95.12 78 GLY A O 1
ATOM 631 N N . ILE A 1 79 ? 8.509 -5.828 -8.685 1.00 97.06 79 ILE A N 1
ATOM 632 C CA . ILE A 1 79 ? 8.777 -4.422 -8.346 1.00 97.06 79 ILE A CA 1
ATOM 633 C C . ILE A 1 79 ? 9.097 -4.284 -6.852 1.00 97.06 79 ILE A C 1
ATOM 635 O O . ILE A 1 79 ? 8.435 -4.904 -6.015 1.00 97.06 79 ILE A O 1
ATOM 639 N N . GLY A 1 80 ? 10.096 -3.465 -6.527 1.00 95.62 80 GLY A N 1
ATOM 640 C CA . GLY A 1 80 ? 10.593 -3.226 -5.175 1.00 95.62 80 GLY A CA 1
ATOM 641 C C . GLY A 1 80 ? 11.488 -4.338 -4.621 1.00 95.62 80 GLY A C 1
ATOM 642 O O . GLY A 1 80 ? 11.770 -5.351 -5.269 1.00 95.62 80 GLY A O 1
ATOM 643 N N . GLU A 1 81 ? 11.895 -4.180 -3.360 1.00 95.44 81 GLU A N 1
ATOM 644 C CA . GLU A 1 81 ? 12.739 -5.141 -2.640 1.00 95.44 81 GLU A CA 1
ATOM 645 C C . GLU A 1 81 ? 12.159 -5.525 -1.270 1.00 95.44 81 GLU A C 1
ATOM 647 O O . GLU A 1 81 ? 11.343 -4.815 -0.679 1.00 95.44 81 GLU A O 1
ATOM 652 N N . GLY A 1 82 ? 12.585 -6.679 -0.744 1.00 96.38 82 GLY A N 1
ATOM 653 C CA . GLY A 1 82 ? 12.237 -7.138 0.604 1.00 96.38 82 GLY A CA 1
ATOM 654 C C . GLY A 1 82 ? 10.732 -7.099 0.901 1.00 96.38 82 GLY A C 1
ATOM 655 O O . GLY A 1 82 ? 9.917 -7.628 0.148 1.00 96.38 82 GLY A O 1
ATOM 656 N N . HIS A 1 83 ? 10.361 -6.461 2.013 1.00 97.75 83 HIS A N 1
ATOM 657 C CA . HIS A 1 83 ? 8.967 -6.382 2.459 1.00 97.75 83 HIS A CA 1
ATOM 658 C C . HIS A 1 83 ? 8.086 -5.459 1.608 1.00 97.75 83 HIS A C 1
ATOM 660 O O . HIS A 1 83 ? 6.867 -5.616 1.624 1.00 97.75 83 HIS A O 1
ATOM 666 N N . GLU A 1 84 ? 8.673 -4.518 0.871 1.00 97.38 84 GLU A N 1
ATOM 667 C CA . GLU A 1 84 ? 7.939 -3.633 -0.038 1.00 97.38 84 GLU A CA 1
ATOM 668 C C . GLU A 1 84 ? 7.545 -4.360 -1.324 1.00 97.38 84 GLU A C 1
ATOM 670 O O . GLU A 1 84 ? 6.413 -4.243 -1.793 1.00 97.38 84 GLU A O 1
ATOM 675 N N . ARG A 1 85 ? 8.422 -5.234 -1.827 1.00 97.75 85 ARG A N 1
ATOM 676 C CA . ARG A 1 85 ? 8.048 -6.168 -2.894 1.00 97.75 85 ARG A CA 1
ATOM 677 C C . ARG A 1 85 ? 6.906 -7.083 -2.469 1.00 97.75 85 ARG A C 1
ATOM 679 O O . ARG A 1 85 ? 5.930 -7.244 -3.197 1.00 97.75 85 ARG A O 1
ATOM 686 N N . GLU A 1 86 ? 7.008 -7.675 -1.279 1.00 98.12 86 GLU A N 1
ATOM 687 C CA . GLU A 1 86 ? 5.938 -8.520 -0.732 1.00 98.12 86 GLU A CA 1
ATOM 688 C C . GLU A 1 86 ? 4.616 -7.751 -0.579 1.00 98.12 86 GLU A C 1
ATOM 690 O O . GLU A 1 86 ? 3.545 -8.341 -0.733 1.00 98.12 86 GLU A O 1
ATOM 695 N N . LEU A 1 87 ? 4.681 -6.445 -0.284 1.00 98.44 87 LEU A N 1
ATOM 696 C CA . LEU A 1 87 ? 3.507 -5.579 -0.212 1.00 98.44 87 LEU A CA 1
ATOM 697 C C . LEU A 1 87 ? 2.774 -5.517 -1.558 1.00 98.44 87 LEU A C 1
ATOM 699 O O . LEU A 1 87 ? 1.558 -5.69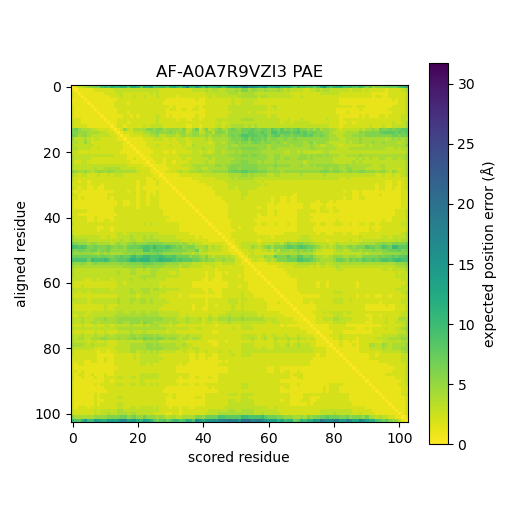6 -1.585 1.00 98.44 87 LEU A O 1
ATOM 703 N N . LEU A 1 88 ? 3.497 -5.317 -2.662 1.00 98.31 88 LEU A N 1
ATOM 704 C CA . LEU A 1 88 ? 2.916 -5.284 -4.009 1.00 98.31 88 LEU A CA 1
ATOM 705 C C . LEU A 1 88 ? 2.445 -6.667 -4.488 1.00 98.31 88 LEU A C 1
ATOM 707 O O . LEU A 1 88 ? 1.372 -6.785 -5.086 1.00 98.31 88 LEU A O 1
ATOM 711 N N . GLN A 1 89 ? 3.186 -7.731 -4.165 1.00 98.31 89 GLN A N 1
ATOM 712 C CA . GLN A 1 89 ? 2.820 -9.110 -4.521 1.00 98.31 89 GLN A CA 1
ATOM 713 C C . GLN A 1 89 ? 1.514 -9.570 -3.865 1.00 98.31 89 GLN A C 1
ATOM 715 O O . GLN A 1 89 ? 0.806 -10.409 -4.418 1.00 98.31 89 GLN A O 1
ATOM 720 N N . GLN A 1 90 ? 1.202 -9.050 -2.677 1.00 98.19 90 GLN A N 1
ATOM 721 C CA . GLN A 1 90 ? 0.002 -9.414 -1.922 1.00 98.19 90 GLN A CA 1
ATOM 722 C C . GLN A 1 90 ? -0.916 -8.212 -1.675 1.00 98.19 90 GLN A C 1
ATOM 724 O O . GLN A 1 90 ? -1.632 -8.148 -0.670 1.00 98.19 90 GLN A O 1
ATOM 729 N N . PHE A 1 91 ? -0.916 -7.255 -2.607 1.00 98.44 91 PHE A N 1
ATOM 730 C CA . PHE A 1 91 ? -1.650 -5.998 -2.466 1.00 98.44 91 PHE A CA 1
ATOM 731 C C . PHE A 1 91 ? -3.170 -6.191 -2.353 1.00 98.44 91 PHE A C 1
ATOM 733 O O . PHE A 1 91 ? -3.849 -5.384 -1.720 1.00 98.44 91 PHE A O 1
ATOM 740 N N . TYR A 1 92 ? -3.701 -7.321 -2.829 1.00 98.00 92 TYR A N 1
ATOM 741 C CA . TYR A 1 92 ? -5.086 -7.743 -2.608 1.00 98.00 92 TYR A CA 1
ATOM 742 C C . TYR A 1 92 ? -5.504 -7.716 -1.124 1.00 98.00 92 TYR A C 1
ATOM 744 O O . TYR A 1 92 ? -6.672 -7.473 -0.814 1.00 98.00 92 TYR A O 1
ATOM 752 N N . HIS A 1 93 ? -4.587 -7.919 -0.165 1.00 98.38 93 HIS A N 1
ATOM 753 C CA . HIS A 1 93 ? -4.910 -7.747 1.257 1.00 98.38 93 HIS A CA 1
ATOM 754 C C . HIS A 1 93 ? -5.238 -6.287 1.596 1.00 98.38 93 HIS A C 1
ATOM 756 O O . HIS A 1 93 ? -6.217 -6.040 2.306 1.00 98.38 93 HIS A O 1
ATOM 762 N N . VAL A 1 94 ? -4.470 -5.337 1.055 1.00 98.25 94 VAL A N 1
ATOM 763 C CA . VAL A 1 94 ? -4.700 -3.895 1.217 1.00 98.25 94 VAL A CA 1
ATOM 764 C C . VAL A 1 94 ? -6.023 -3.502 0.568 1.00 98.25 94 VAL A C 1
ATOM 766 O O . VAL A 1 94 ? -6.846 -2.864 1.227 1.00 98.25 94 VAL A O 1
ATOM 769 N N . THR A 1 95 ? -6.287 -3.949 -0.663 1.00 97.88 95 THR A N 1
ATOM 770 C CA . THR A 1 95 ? -7.540 -3.636 -1.367 1.00 97.88 95 THR A CA 1
ATOM 771 C C . THR A 1 95 ? -8.769 -4.186 -0.640 1.00 97.88 95 THR A C 1
ATOM 773 O O . THR A 1 95 ? -9.744 -3.467 -0.428 1.00 97.88 95 THR A O 1
ATOM 776 N N . ARG A 1 96 ? -8.723 -5.435 -0.161 1.00 97.56 96 ARG A N 1
ATOM 777 C CA . ARG A 1 96 ? -9.840 -6.032 0.596 1.00 97.56 96 ARG A CA 1
ATOM 778 C C . ARG A 1 96 ? -10.123 -5.293 1.904 1.00 97.56 96 ARG A C 1
ATOM 780 O O . ARG A 1 96 ? -11.281 -5.182 2.297 1.00 97.56 96 ARG A O 1
ATOM 787 N N . VAL A 1 97 ? -9.087 -4.789 2.585 1.00 96.75 97 VAL A N 1
ATOM 788 C CA . VAL A 1 97 ? -9.277 -3.943 3.776 1.00 96.75 97 VAL A CA 1
ATOM 789 C C . VAL A 1 97 ? -9.868 -2.593 3.380 1.00 96.75 97 VAL A C 1
ATOM 791 O O . VAL A 1 97 ? -10.834 -2.176 4.013 1.00 96.75 97 VAL A O 1
ATOM 794 N N . PHE A 1 98 ? -9.362 -1.958 2.320 1.00 97.06 98 PHE A N 1
ATOM 795 C CA . PHE A 1 98 ? -9.870 -0.680 1.812 1.00 97.06 98 PHE A CA 1
ATOM 796 C C . PHE A 1 98 ? -11.374 -0.750 1.516 1.00 97.06 98 PHE A C 1
ATOM 798 O O . PHE A 1 98 ? -12.143 0.061 2.021 1.00 97.06 98 PHE A O 1
ATOM 805 N N . GLN A 1 99 ? -11.810 -1.784 0.793 1.00 95.62 99 GLN A N 1
ATOM 806 C CA . GLN A 1 99 ? -13.218 -1.997 0.435 1.00 95.62 99 GLN A CA 1
ATOM 807 C C . GLN A 1 99 ? -14.124 -2.328 1.635 1.00 95.62 99 GLN A C 1
ATOM 809 O O . GLN A 1 99 ? -15.344 -2.241 1.526 1.00 95.62 99 GLN A O 1
ATOM 814 N N . SER A 1 100 ? -13.547 -2.717 2.777 1.00 94.75 100 SER A N 1
ATOM 815 C CA . SER A 1 100 ? -14.291 -2.965 4.019 1.00 94.75 100 SER A CA 1
ATOM 816 C C . SER A 1 100 ? -14.433 -1.729 4.913 1.00 94.75 100 SER A C 1
ATOM 818 O O . SER A 1 100 ? -15.153 -1.786 5.912 1.00 94.75 100 SER A O 1
ATOM 820 N N . LEU A 1 101 ? -13.738 -0.630 4.590 1.00 93.88 101 LEU A N 1
ATOM 821 C CA . LEU A 1 101 ? -13.827 0.612 5.350 1.00 93.88 101 LEU A CA 1
ATOM 822 C C . LEU A 1 101 ? -15.218 1.253 5.188 1.00 93.88 101 LEU A C 1
ATOM 824 O O . LEU A 1 101 ? -15.840 1.118 4.132 1.00 93.88 101 LEU A O 1
ATOM 828 N N . PRO A 1 102 ? -15.719 1.965 6.214 1.00 89.50 102 PRO A N 1
ATOM 829 C CA . PRO A 1 102 ? -16.939 2.755 6.088 1.00 89.50 102 PRO A CA 1
ATOM 830 C C . PRO A 1 102 ? -16.806 3.817 4.987 1.00 89.50 102 PRO A C 1
ATOM 832 O O . PRO A 1 102 ? -15.746 4.429 4.852 1.00 89.50 102 PRO A O 1
ATOM 835 N N . ALA A 1 103 ? -17.892 4.029 4.239 1.00 75.56 103 ALA A N 1
ATOM 836 C CA . ALA A 1 103 ? -18.017 5.093 3.241 1.00 75.56 103 ALA A CA 1
ATOM 837 C C . ALA A 1 103 ? -18.231 6.476 3.875 1.00 75.56 103 ALA A C 1
ATOM 839 O O . ALA A 1 103 ? -18.892 6.543 4.940 1.00 75.56 103 ALA A O 1
#

Sequence (103 aa):
ESLSWCEEKLCQVSRSFAVVICQLPHELRVAICNFYLVLRGLDTVEDDMENFSDNEVKLAHLRAFSSYLEDPDWCLDGIGEGHERELLQQFYHVTRVFQSLPA

Solvent-accessible surface area (backbone atoms only — not comparable to full-atom values): 5790 Å² total; per-residue (Å²): 109,42,61,61,51,48,60,53,46,40,48,69,75,28,68,72,58,35,60,60,45,70,70,42,61,68,75,59,23,55,55,52,52,44,54,49,51,54,50,48,47,51,45,38,60,69,69,46,84,74,67,60,95,42,70,69,59,47,52,50,49,66,74,42,49,75,62,46,55,76,37,59,77,42,59,44,78,79,48,52,58,75,64,54,17,52,45,27,51,48,29,22,33,52,20,51,46,57,72,67,51,86,132

Radius of gyration: 13.44 Å; Cα contacts (8 Å, |Δi|>4): 103; chains: 1; bounding box: 34×19×39 Å

Foldseek 3Di:
DLQVVLLVLCCVLPVPVSVVLVPDDPLSSLVVSLVVLLVLLLVQLVPFPDQDPDVVVSVVCNVCSVVCLVPLQQADARTHDDSSNVSRRVVSSSSVSVV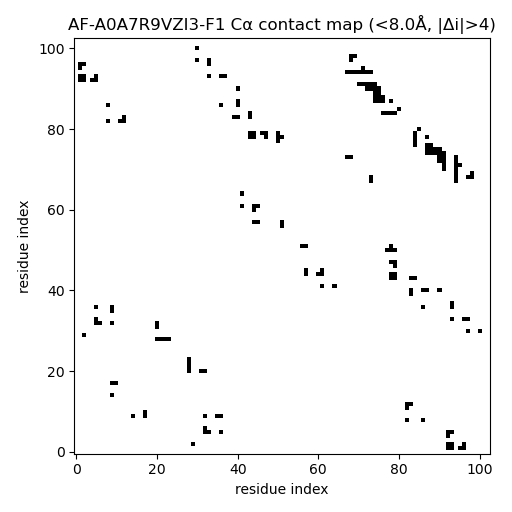VRDD

Organism: NCBI:txid2749911

InterPro domains:
  IPR002060 Squalene/phytoene synthase [PF00494] (12-101)
  IPR008949 Isoprenoid synthase domain superfamily [G3DSA:1.10.600.10] (1-103)
  IPR008949 Isoprenoid synthase domain superfamily [SSF48576] (2-102)
  IPR044844 Trans-isoprenyl diphosphate synthases, eukaryotic-type [PTHR11626] (3-102)